Protein AF-A0A7V9D800-F1 (afdb_monomer_lite)

Secondary structure (DSSP, 8-state):
-EEEEETTEEEE--------TT--EEEEEEEES-HHHHHHHHHHHHHTT--EEEEEE----TT-SS-S-SEEEEEEEEESSHHHHHHHHHHHHHTT-TT-EEEEGGGS--TT------------------

Foldseek 3Di:
DWDAPDVVDIDDDDDDFDDDPPKFKWKWLDWAADPVVLVVVQVVCVVVVWAKDKDFQFDDPPPPPDPGTPTIIIITDTHHDQVVRQVVQVVVVVVPSVRIDMDMCLCSPPPRRDDDDDDDDDDDDDDDDD

pLDDT: mean 82.22, std 19.89, range [28.88, 98.62]

Radius of gyration: 21.13 Å; chains: 1; bounding box: 70×34×45 Å

Sequence (130 aa):
MTNRLAPGVKHTMIERGHRSPNDFFTVDVVLVQARNRAEAVARRLRRLGHDARVEVIGKAAPDDPRRGPIGYLVRVGRFPTEEPAERAAEVLLAEGFEEAAPTYTGFDGGPNDWALGCERARHRTPSLHR

Structure (mmCIF, N/CA/C/O backbone):
data_AF-A0A7V9D800-F1
#
_entry.id   AF-A0A7V9D800-F1
#
loop_
_atom_site.group_PDB
_atom_site.id
_atom_site.type_symbol
_atom_site.label_atom_id
_atom_site.label_alt_id
_atom_site.label_comp_id
_atom_site.label_asym_id
_atom_site.label_entity_id
_atom_site.label_seq_id
_atom_site.pdbx_PDB_ins_code
_atom_site.Cartn_x
_atom_site.Cartn_y
_atom_site.Cartn_z
_atom_site.occupancy
_atom_site.B_iso_or_equiv
_atom_site.auth_seq_id
_atom_site.auth_comp_id
_atom_site.auth_asym_id
_atom_site.auth_atom_id
_atom_site.pdbx_PDB_model_num
ATOM 1 N N . MET A 1 1 ? 23.587 1.927 -22.461 1.00 65.62 1 MET A N 1
ATOM 2 C CA . MET A 1 1 ? 25.038 2.042 -22.749 1.00 65.62 1 MET A CA 1
ATOM 3 C C . MET A 1 1 ? 25.648 0.653 -22.908 1.00 65.62 1 MET A C 1
ATOM 5 O O . MET A 1 1 ? 25.282 -0.232 -22.148 1.00 65.62 1 MET A O 1
ATOM 9 N N . THR A 1 2 ? 26.567 0.439 -23.856 1.00 70.62 2 THR A N 1
ATOM 10 C CA . THR A 1 2 ? 27.241 -0.861 -24.050 1.00 70.62 2 THR A CA 1
ATOM 11 C C . THR A 1 2 ? 28.746 -0.714 -23.853 1.00 70.62 2 THR A C 1
ATOM 13 O O . THR A 1 2 ? 29.362 0.132 -24.492 1.00 70.62 2 THR A O 1
ATOM 16 N N . ASN A 1 3 ? 29.339 -1.543 -22.993 1.00 83.12 3 ASN A N 1
ATOM 17 C CA . ASN A 1 3 ? 30.769 -1.571 -22.698 1.00 83.12 3 ASN A CA 1
ATOM 18 C C . ASN A 1 3 ? 31.368 -2.950 -23.021 1.00 83.12 3 ASN A C 1
ATOM 20 O O . ASN A 1 3 ? 30.766 -3.982 -22.725 1.00 83.12 3 ASN A O 1
ATOM 24 N N . ARG A 1 4 ? 32.553 -2.999 -23.632 1.00 78.94 4 ARG A N 1
ATOM 25 C CA . ARG A 1 4 ? 33.253 -4.259 -23.923 1.00 78.94 4 ARG A CA 1
ATOM 26 C C . ARG A 1 4 ? 34.139 -4.617 -22.732 1.00 78.94 4 ARG A C 1
ATOM 28 O O . ARG A 1 4 ? 35.007 -3.835 -22.374 1.00 78.94 4 ARG A O 1
ATOM 35 N N . LEU A 1 5 ? 33.932 -5.792 -22.137 1.00 86.69 5 LEU A N 1
ATOM 36 C CA . LEU A 1 5 ? 34.662 -6.214 -20.930 1.00 86.69 5 LEU A CA 1
ATOM 37 C C . LEU A 1 5 ? 35.897 -7.074 -21.249 1.00 86.69 5 LEU A C 1
ATOM 39 O O . LEU A 1 5 ? 36.866 -7.062 -20.501 1.00 86.69 5 LEU A O 1
ATOM 43 N N . ALA A 1 6 ? 35.859 -7.817 -22.358 1.00 86.12 6 ALA A N 1
ATOM 44 C CA . ALA A 1 6 ? 36.944 -8.663 -22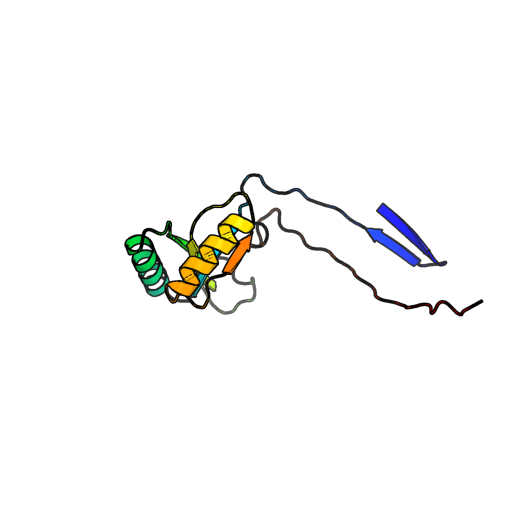.862 1.00 86.12 6 ALA A CA 1
ATOM 45 C C . ALA A 1 6 ? 36.707 -8.979 -24.358 1.00 86.12 6 ALA A C 1
ATOM 47 O O . ALA A 1 6 ? 35.608 -8.716 -24.873 1.00 86.12 6 ALA A O 1
ATOM 48 N N . PRO A 1 7 ? 37.677 -9.561 -25.095 1.00 87.12 7 PRO A N 1
ATOM 49 C CA . PRO A 1 7 ? 37.413 -10.121 -26.419 1.00 87.12 7 PRO A CA 1
ATOM 50 C C . PRO A 1 7 ? 36.215 -11.084 -26.368 1.00 87.12 7 PRO A C 1
ATOM 52 O O . PRO A 1 7 ? 36.158 -11.981 -25.536 1.00 87.12 7 PRO A O 1
ATOM 55 N N . GLY A 1 8 ? 35.211 -10.848 -27.213 1.00 89.88 8 GLY A N 1
ATOM 56 C CA . GLY A 1 8 ? 33.967 -11.633 -27.240 1.00 89.88 8 GLY A CA 1
ATOM 57 C C . GLY A 1 8 ? 32.909 -11.294 -26.175 1.00 89.88 8 GLY A C 1
ATOM 58 O O . GLY A 1 8 ? 31.792 -11.785 -26.291 1.00 89.88 8 GLY A O 1
ATOM 59 N N . VAL A 1 9 ? 33.185 -10.426 -25.192 1.00 82.94 9 VAL A N 1
ATOM 60 C CA . VAL A 1 9 ? 32.237 -10.102 -24.104 1.00 82.94 9 VAL A CA 1
ATOM 61 C C . VAL A 1 9 ? 31.821 -8.631 -24.140 1.00 82.94 9 VAL A C 1
ATOM 63 O O . VAL A 1 9 ? 32.660 -7.730 -24.060 1.00 82.94 9 VAL A O 1
ATOM 66 N N . LYS A 1 10 ? 30.509 -8.379 -24.210 1.00 88.81 10 LYS A N 1
ATOM 67 C CA . LYS A 1 10 ? 29.903 -7.044 -24.103 1.00 88.81 10 LYS A CA 1
ATOM 68 C C . LYS A 1 10 ? 28.888 -7.016 -22.960 1.00 88.81 10 LYS A C 1
ATOM 70 O O . LYS A 1 10 ? 28.050 -7.902 -22.857 1.00 88.81 10 LYS A O 1
ATOM 75 N N . HIS A 1 11 ? 28.956 -5.978 -22.141 1.00 85.25 11 HIS A N 1
ATOM 76 C CA . HIS A 1 11 ? 27.946 -5.597 -21.166 1.00 85.25 11 HIS A CA 1
ATOM 77 C C . HIS A 1 11 ? 27.050 -4.526 -21.785 1.00 85.25 11 HIS A C 1
ATOM 79 O O . HIS A 1 11 ? 27.563 -3.538 -22.300 1.00 85.25 11 HIS A O 1
ATOM 85 N N . THR A 1 12 ? 25.733 -4.701 -21.743 1.00 85.88 12 THR A N 1
ATOM 86 C CA . THR A 1 12 ? 24.778 -3.674 -22.175 1.00 85.88 12 THR A CA 1
ATOM 87 C C . THR A 1 12 ? 23.863 -3.345 -21.013 1.00 85.88 12 THR A C 1
ATOM 89 O O . THR A 1 12 ? 23.128 -4.207 -20.549 1.00 85.88 12 THR A O 1
ATOM 92 N N . MET A 1 13 ? 23.908 -2.091 -20.582 1.00 80.62 13 MET A N 1
ATOM 93 C CA . MET A 1 13 ? 22.990 -1.522 -19.609 1.00 80.62 13 MET A CA 1
ATOM 94 C C . MET A 1 13 ? 21.847 -0.836 -20.352 1.00 80.62 13 MET A C 1
ATOM 96 O O . MET A 1 13 ? 22.085 0.009 -21.225 1.00 80.62 13 MET A O 1
ATOM 100 N N . ILE A 1 14 ? 20.618 -1.214 -20.019 1.00 77.81 14 ILE A N 1
ATOM 101 C CA . ILE A 1 14 ? 19.396 -0.621 -20.554 1.00 77.81 14 ILE A CA 1
ATOM 102 C C . ILE A 1 14 ? 18.706 0.089 -19.396 1.00 77.81 14 ILE A C 1
ATOM 104 O O . ILE A 1 14 ? 18.228 -0.560 -18.474 1.00 77.81 14 ILE A O 1
ATOM 108 N N . GLU A 1 15 ? 18.647 1.412 -19.469 1.00 74.38 15 GLU A N 1
ATOM 109 C CA . GLU A 1 15 ? 17.786 2.229 -18.617 1.00 74.38 15 GLU A CA 1
ATOM 110 C C . GLU A 1 15 ? 16.526 2.535 -19.424 1.00 74.38 15 GLU A C 1
ATOM 112 O O . GLU A 1 15 ? 16.617 3.052 -20.541 1.00 74.38 15 GLU A O 1
ATOM 117 N N . ARG A 1 16 ? 15.350 2.142 -18.929 1.00 71.12 16 ARG A N 1
ATOM 118 C CA . ARG A 1 16 ? 14.107 2.276 -19.694 1.00 71.12 16 ARG A CA 1
ATOM 119 C C . ARG A 1 16 ? 12.910 2.502 -18.797 1.00 71.12 16 ARG A C 1
ATOM 121 O O . ARG A 1 16 ? 12.232 1.555 -18.471 1.00 71.12 16 ARG A O 1
ATOM 128 N N . GLY A 1 17 ? 12.539 3.743 -18.556 1.00 68.44 17 GLY A N 1
ATOM 129 C CA . GLY A 1 17 ? 11.290 4.087 -17.885 1.00 68.44 17 GLY A CA 1
ATOM 130 C C . GLY A 1 17 ? 11.485 5.339 -17.055 1.00 68.44 17 GLY A C 1
ATOM 131 O O . GLY A 1 17 ? 12.558 5.937 -17.074 1.00 68.44 17 GLY A O 1
ATOM 132 N N . HIS A 1 18 ? 10.438 5.765 -16.367 1.00 68.19 18 HIS A N 1
ATOM 133 C CA . HIS A 1 18 ? 10.475 6.937 -15.503 1.00 68.19 18 HIS A CA 1
ATOM 134 C C . HIS A 1 18 ? 9.506 6.732 -14.344 1.00 68.19 18 HIS A C 1
ATOM 136 O O . HIS A 1 18 ? 8.524 6.004 -14.478 1.00 68.19 18 HIS A O 1
ATOM 142 N N . ARG A 1 19 ? 9.784 7.389 -13.215 1.00 70.12 19 ARG A N 1
ATOM 143 C CA . ARG A 1 19 ? 8.873 7.410 -12.071 1.00 70.12 19 ARG A CA 1
ATOM 144 C C . ARG A 1 19 ? 7.551 8.040 -12.505 1.00 70.12 19 ARG A C 1
ATOM 146 O O . ARG A 1 19 ? 7.569 9.154 -13.035 1.00 70.12 19 ARG A O 1
ATOM 153 N N . SER A 1 20 ? 6.422 7.366 -12.293 1.00 78.75 20 SER A N 1
ATOM 154 C CA . SER A 1 20 ? 5.135 7.993 -12.576 1.00 78.75 20 SER A CA 1
ATOM 155 C C . SER A 1 20 ? 4.839 9.042 -11.501 1.00 78.75 20 SER A C 1
ATOM 157 O O . SER A 1 20 ? 5.036 8.760 -10.319 1.00 78.75 20 SER A O 1
ATOM 159 N N . PRO A 1 21 ? 4.299 10.228 -11.844 1.00 79.62 21 PRO A N 1
ATOM 160 C CA . PRO A 1 21 ? 3.778 11.155 -10.833 1.00 79.62 21 PRO A CA 1
ATOM 161 C C . PRO A 1 21 ? 2.580 10.566 -10.069 1.00 79.62 21 PRO A C 1
ATOM 163 O O . PRO A 1 21 ? 2.185 11.083 -9.024 1.00 79.62 21 PRO A O 1
ATOM 166 N N . ASN A 1 22 ? 1.994 9.486 -10.593 1.00 84.75 22 ASN A N 1
ATOM 167 C CA . ASN A 1 22 ? 0.893 8.784 -9.960 1.00 84.75 22 ASN A CA 1
ATOM 168 C C . ASN A 1 22 ? 1.346 7.797 -8.887 1.00 84.75 22 ASN A C 1
ATOM 170 O O . ASN A 1 22 ? 0.485 7.411 -8.098 1.00 84.75 22 ASN A O 1
ATOM 174 N N . ASP A 1 23 ? 2.635 7.444 -8.834 1.00 89.62 23 ASP A N 1
ATOM 175 C CA . ASP A 1 23 ? 3.195 6.515 -7.858 1.00 89.62 23 ASP A CA 1
ATOM 176 C C . ASP A 1 23 ? 3.525 7.226 -6.541 1.00 89.62 23 ASP A C 1
ATOM 178 O O . ASP A 1 23 ? 3.934 8.389 -6.513 1.00 89.62 23 ASP A O 1
ATOM 182 N N . PHE A 1 24 ? 3.365 6.523 -5.427 1.00 93.50 24 PHE A N 1
ATOM 183 C CA . PHE A 1 24 ? 3.517 7.086 -4.090 1.00 93.50 24 PHE A CA 1
ATOM 184 C C . PHE A 1 24 ? 3.906 6.001 -3.089 1.00 93.50 24 PHE A C 1
ATOM 186 O O . PHE A 1 24 ? 3.816 4.809 -3.372 1.00 93.50 24 PHE A O 1
ATOM 193 N N . PHE A 1 25 ? 4.347 6.423 -1.909 1.00 96.88 25 PHE A N 1
ATOM 194 C CA . PHE A 1 25 ? 4.534 5.526 -0.779 1.00 96.88 25 PHE A CA 1
ATOM 195 C C . PHE A 1 25 ? 3.221 5.346 -0.015 1.00 96.88 25 PHE A C 1
ATOM 197 O O . PHE A 1 25 ? 2.421 6.272 0.118 1.00 96.88 25 PHE A O 1
ATOM 204 N N . THR A 1 26 ? 2.978 4.151 0.497 1.00 98.31 26 THR A N 1
ATOM 205 C CA . THR A 1 26 ? 1.795 3.781 1.285 1.00 98.31 26 THR A CA 1
ATOM 206 C C . THR A 1 26 ? 2.200 2.706 2.293 1.00 98.31 26 THR A C 1
ATOM 208 O O . THR A 1 26 ? 3.352 2.281 2.289 1.00 98.31 26 THR A O 1
ATOM 211 N N . VAL A 1 27 ? 1.296 2.286 3.175 1.00 98.56 27 VAL A N 1
ATOM 212 C CA . VAL A 1 27 ? 1.552 1.163 4.086 1.00 98.56 27 VAL A CA 1
ATOM 213 C C . VAL A 1 27 ? 0.647 0.003 3.708 1.00 98.56 27 VAL A C 1
ATOM 215 O O . VAL A 1 27 ? -0.575 0.148 3.769 1.00 98.56 27 VAL A O 1
ATOM 218 N N . ASP A 1 28 ? 1.236 -1.126 3.328 1.00 98.25 28 ASP A N 1
ATOM 219 C CA . ASP A 1 28 ? 0.527 -2.397 3.193 1.00 98.25 28 ASP A CA 1
ATOM 220 C C . ASP A 1 28 ? 0.251 -2.938 4.591 1.00 98.25 28 ASP A C 1
ATOM 222 O O . ASP A 1 28 ? 1.164 -3.028 5.400 1.00 98.25 28 ASP A O 1
ATOM 226 N N . VAL A 1 29 ? -1.009 -3.256 4.894 1.00 98.25 29 VAL A N 1
ATOM 227 C CA . VAL A 1 29 ? -1.415 -3.714 6.233 1.00 98.25 29 VAL A CA 1
ATOM 228 C C . VAL A 1 29 ? -1.692 -5.207 6.272 1.00 98.25 29 VAL A C 1
ATOM 230 O O . VAL A 1 29 ? -1.340 -5.861 7.243 1.00 98.25 29 VAL A O 1
ATOM 233 N N . VAL A 1 30 ? -2.399 -5.735 5.269 1.00 97.12 30 VAL A N 1
ATOM 234 C CA . VAL A 1 30 ? -2.684 -7.173 5.151 1.00 97.12 30 VAL A CA 1
ATOM 235 C C . VAL A 1 30 ? -3.197 -7.502 3.749 1.00 97.12 30 VAL A C 1
ATOM 237 O O . VAL A 1 30 ? -4.000 -6.749 3.184 1.00 97.12 30 VAL A O 1
ATOM 240 N N . LEU A 1 31 ? -2.805 -8.659 3.214 1.00 94.81 31 LEU A N 1
ATOM 241 C CA . LEU A 1 31 ? -3.383 -9.257 2.009 1.00 94.81 31 LEU A CA 1
ATOM 242 C C . LEU A 1 31 ? -4.240 -10.471 2.389 1.00 94.81 31 LEU A C 1
ATOM 244 O O . LEU A 1 31 ? -3.739 -11.460 2.917 1.00 94.81 31 LEU A O 1
ATOM 248 N N . VAL A 1 32 ? -5.538 -10.439 2.081 1.00 94.88 32 VAL A N 1
ATOM 249 C CA . VAL A 1 32 ? -6.455 -11.551 2.390 1.00 94.88 32 VAL A CA 1
ATOM 250 C C . VAL A 1 32 ? -7.266 -11.994 1.179 1.00 94.88 32 VAL A C 1
ATOM 252 O O . VAL A 1 32 ? -7.620 -11.202 0.314 1.00 94.88 32 VAL A O 1
ATOM 255 N N . GLN A 1 33 ? -7.637 -13.274 1.144 1.00 91.62 33 GLN A N 1
ATOM 256 C CA . GLN A 1 33 ? -8.444 -13.850 0.058 1.00 91.62 33 GLN A CA 1
ATOM 257 C C . GLN A 1 33 ? -9.901 -13.359 0.057 1.00 91.62 33 GLN A C 1
ATOM 259 O O . GLN A 1 33 ? -10.550 -13.303 -0.983 1.00 91.62 33 GLN A O 1
ATOM 264 N N . ALA A 1 34 ? -10.443 -13.011 1.227 1.00 93.31 34 ALA A N 1
ATOM 265 C CA . ALA A 1 34 ? -11.860 -12.705 1.387 1.00 93.31 34 ALA A CA 1
ATOM 266 C C . ALA A 1 34 ? -12.106 -11.196 1.531 1.00 93.31 34 ALA A C 1
ATOM 268 O O . ALA A 1 34 ? -11.626 -10.566 2.476 1.00 93.31 34 ALA A O 1
ATOM 269 N N . ARG A 1 35 ? -12.926 -10.631 0.635 1.00 94.88 35 ARG A N 1
ATOM 270 C CA . ARG A 1 35 ? -13.259 -9.195 0.611 1.00 94.88 35 ARG A CA 1
ATOM 271 C C . ARG A 1 35 ? -13.811 -8.689 1.942 1.00 94.88 35 ARG A C 1
ATOM 273 O O . ARG A 1 35 ? -13.397 -7.646 2.431 1.00 94.88 35 ARG A O 1
ATOM 280 N N . ASN A 1 36 ? -14.715 -9.448 2.557 1.00 97.12 36 ASN A N 1
ATOM 281 C CA . ASN A 1 36 ? -15.334 -9.088 3.834 1.00 97.12 36 ASN A CA 1
ATOM 282 C C . ASN A 1 36 ? -14.313 -8.974 4.982 1.00 97.12 36 ASN A C 1
ATOM 284 O O . ASN A 1 36 ? -14.482 -8.118 5.852 1.00 97.12 36 ASN A O 1
ATOM 288 N N . ARG A 1 37 ? -13.248 -9.792 4.976 1.00 97.12 37 ARG A N 1
ATOM 289 C CA . ARG A 1 37 ? -12.140 -9.691 5.938 1.00 97.12 37 ARG A CA 1
ATOM 290 C C . ARG A 1 37 ? -11.325 -8.423 5.700 1.00 97.12 37 ARG A C 1
ATOM 292 O O . ARG A 1 37 ? -11.117 -7.673 6.650 1.00 97.12 37 ARG A O 1
ATOM 299 N N . ALA A 1 38 ? -10.951 -8.135 4.451 1.00 97.69 38 ALA A N 1
ATOM 300 C CA . ALA A 1 38 ? -10.230 -6.906 4.104 1.00 97.69 38 ALA A CA 1
ATOM 301 C C . ALA A 1 38 ? -11.027 -5.657 4.507 1.00 97.69 38 ALA A C 1
ATOM 303 O O . ALA A 1 38 ? -10.509 -4.742 5.143 1.00 97.69 38 ALA A O 1
ATOM 304 N N . GLU A 1 39 ? -12.329 -5.643 4.220 1.00 98.38 39 GLU A N 1
ATOM 305 C CA . GLU A 1 39 ? -13.210 -4.550 4.620 1.00 98.38 39 GLU A CA 1
ATOM 306 C C . GLU A 1 39 ? -13.352 -4.420 6.141 1.00 98.38 39 GLU A C 1
ATOM 308 O O . GLU A 1 39 ? -13.473 -3.305 6.648 1.00 98.38 39 GLU A O 1
ATOM 313 N N . ALA A 1 40 ? -13.349 -5.528 6.889 1.00 98.31 40 ALA A N 1
ATOM 314 C CA . ALA A 1 40 ? -13.392 -5.485 8.349 1.00 98.31 40 ALA A CA 1
ATOM 315 C C . ALA A 1 40 ? -12.133 -4.828 8.931 1.00 98.31 40 ALA A C 1
ATOM 317 O O . ALA A 1 40 ? -12.255 -3.969 9.809 1.00 98.31 40 ALA A O 1
ATOM 318 N N . VAL A 1 41 ? -10.957 -5.168 8.396 1.00 98.31 41 VAL A N 1
ATOM 319 C CA . VAL A 1 41 ? -9.677 -4.545 8.763 1.00 98.31 41 VAL A CA 1
ATOM 320 C C . VAL A 1 41 ? -9.674 -3.062 8.391 1.00 98.31 41 VAL A C 1
ATOM 322 O O . VAL A 1 41 ? -9.433 -2.222 9.255 1.00 98.31 41 VAL A O 1
ATOM 325 N N . ALA A 1 42 ? -10.061 -2.710 7.162 1.00 98.50 42 ALA A N 1
ATOM 326 C CA . ALA A 1 42 ? -10.147 -1.315 6.727 1.00 98.50 42 ALA A CA 1
ATOM 327 C C . ALA A 1 42 ? -11.122 -0.489 7.587 1.00 98.50 42 ALA A C 1
ATOM 329 O O . ALA A 1 42 ? -10.833 0.652 7.938 1.00 98.50 42 ALA A O 1
ATOM 330 N N . ARG A 1 43 ? -12.268 -1.058 7.990 1.00 98.62 43 ARG A N 1
ATOM 331 C CA . ARG A 1 43 ? -13.188 -0.401 8.934 1.00 98.62 43 ARG A CA 1
ATOM 332 C C . ARG A 1 43 ? -12.568 -0.222 10.320 1.00 98.62 43 ARG A C 1
ATOM 334 O O . ARG A 1 43 ? -12.831 0.800 10.946 1.00 98.62 43 ARG A O 1
ATOM 341 N N . ARG A 1 44 ? -11.789 -1.193 10.818 1.00 98.38 44 ARG A N 1
ATOM 342 C CA . ARG A 1 44 ? -11.067 -1.063 12.098 1.00 98.38 44 ARG A CA 1
ATOM 343 C C . ARG A 1 44 ? -10.067 0.091 12.031 1.00 98.38 44 ARG A C 1
ATOM 345 O O . ARG A 1 44 ? -10.129 0.956 12.891 1.00 98.38 44 ARG A O 1
ATOM 352 N N . LEU A 1 45 ? -9.248 0.143 10.984 1.00 98.56 45 LEU A N 1
ATOM 353 C CA . LEU A 1 45 ? -8.274 1.215 10.755 1.00 98.56 45 LEU A CA 1
ATOM 354 C C . LEU A 1 45 ? -8.932 2.599 10.675 1.00 98.56 45 LEU A C 1
ATOM 356 O O . LEU A 1 45 ? -8.514 3.516 11.370 1.00 98.56 45 LEU A O 1
ATOM 360 N N . ARG A 1 46 ? -10.026 2.741 9.915 1.00 98.50 46 ARG A N 1
ATOM 361 C CA . ARG A 1 46 ? -10.759 4.018 9.822 1.00 98.50 46 ARG A CA 1
ATOM 362 C C . ARG A 1 46 ? -11.341 4.474 11.158 1.00 98.50 46 ARG A C 1
ATOM 364 O O . ARG A 1 46 ? -11.359 5.666 11.432 1.00 98.50 46 ARG A O 1
ATOM 371 N N . ARG A 1 47 ? -11.799 3.546 12.009 1.00 98.31 47 ARG A N 1
ATOM 372 C CA . ARG A 1 47 ? -12.252 3.881 13.374 1.00 98.31 47 ARG A CA 1
ATOM 373 C C . ARG A 1 47 ? -11.114 4.347 14.282 1.00 98.31 47 ARG A C 1
ATOM 375 O O . ARG A 1 47 ? -11.384 5.083 15.220 1.00 98.31 47 ARG A O 1
ATOM 382 N N . LEU A 1 48 ? -9.884 3.919 14.005 1.00 97.31 48 LEU A N 1
ATOM 383 C CA . LEU A 1 48 ? -8.671 4.379 14.685 1.00 97.31 48 LEU A CA 1
ATOM 384 C C . LEU A 1 48 ? -8.128 5.694 14.091 1.00 97.31 48 LEU A C 1
ATOM 386 O O . LEU A 1 48 ? -7.165 6.239 14.609 1.00 97.31 48 LEU A O 1
ATOM 390 N N . GLY A 1 49 ? -8.766 6.235 13.044 1.00 98.12 49 GLY A N 1
ATOM 391 C CA . GLY A 1 49 ? -8.396 7.512 12.425 1.00 98.12 49 GLY A CA 1
ATOM 392 C C . GLY A 1 49 ? -7.486 7.393 11.202 1.00 98.12 49 GLY A C 1
ATOM 393 O O . GLY A 1 49 ? -7.101 8.412 10.636 1.00 98.12 49 GLY A O 1
ATOM 394 N N . HIS A 1 50 ? -7.174 6.176 10.754 1.00 98.06 50 HIS A N 1
ATOM 395 C CA . HIS A 1 50 ? -6.306 5.954 9.598 1.00 98.06 50 HIS A CA 1
ATOM 396 C C . HIS A 1 50 ? -7.070 6.028 8.273 1.00 98.06 50 HIS A C 1
ATOM 398 O O . HIS A 1 50 ? -8.165 5.471 8.133 1.00 98.06 50 HIS A O 1
ATOM 404 N N . ASP A 1 51 ? -6.454 6.638 7.260 1.00 97.75 51 ASP A N 1
ATOM 405 C CA . ASP A 1 51 ? -6.966 6.650 5.885 1.00 97.75 51 ASP A CA 1
ATOM 406 C C . ASP A 1 51 ? -6.724 5.297 5.197 1.00 97.75 51 ASP A C 1
ATOM 408 O O . ASP A 1 51 ? -5.764 5.111 4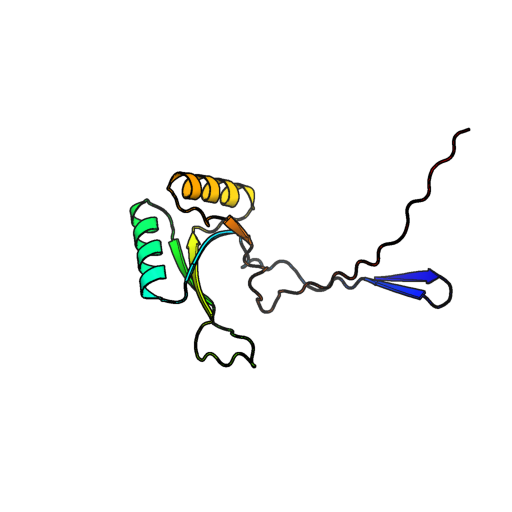.446 1.00 97.75 51 ASP A O 1
ATOM 412 N N . ALA A 1 52 ? -7.567 4.313 5.518 1.00 98.19 52 ALA A N 1
ATOM 413 C CA . ALA A 1 52 ? -7.465 2.965 4.972 1.00 98.19 52 ALA A CA 1
ATOM 414 C C . ALA A 1 52 ? -8.308 2.772 3.705 1.00 98.19 52 ALA A C 1
ATOM 416 O O . ALA A 1 52 ? -9.476 3.176 3.641 1.00 98.19 52 ALA A O 1
ATOM 417 N N . ARG A 1 53 ? -7.778 2.024 2.736 1.00 98.06 53 ARG A N 1
ATOM 418 C CA . ARG A 1 53 ? -8.461 1.597 1.505 1.00 98.06 53 ARG A CA 1
ATOM 419 C C . ARG A 1 53 ? -8.237 0.112 1.235 1.00 98.06 53 ARG A C 1
ATOM 421 O O . ARG A 1 53 ? -7.259 -0.467 1.690 1.00 98.06 53 ARG A O 1
ATOM 428 N N . VAL A 1 54 ? -9.183 -0.502 0.525 1.00 97.75 54 VAL A N 1
ATOM 429 C CA . VAL A 1 54 ? -9.080 -1.893 0.065 1.00 97.75 54 VAL A CA 1
ATOM 430 C C . VAL A 1 54 ? -8.846 -1.867 -1.436 1.00 97.75 54 VAL A C 1
ATOM 432 O O . VAL A 1 54 ? -9.657 -1.304 -2.170 1.00 97.75 54 VAL A O 1
ATOM 435 N N . GLU A 1 55 ? -7.769 -2.496 -1.877 1.00 94.25 55 GLU A N 1
ATOM 436 C CA . GLU A 1 55 ? -7.407 -2.653 -3.280 1.00 94.25 55 GLU A CA 1
ATOM 437 C C . GLU A 1 55 ? -7.590 -4.114 -3.701 1.00 94.25 55 GLU A C 1
ATOM 439 O O . GLU A 1 55 ? -7.296 -5.045 -2.949 1.00 94.25 55 GLU A O 1
ATOM 444 N N . VAL A 1 56 ? -8.134 -4.327 -4.899 1.00 92.06 56 VAL A N 1
ATOM 445 C CA . VAL A 1 56 ? -8.322 -5.669 -5.461 1.00 92.06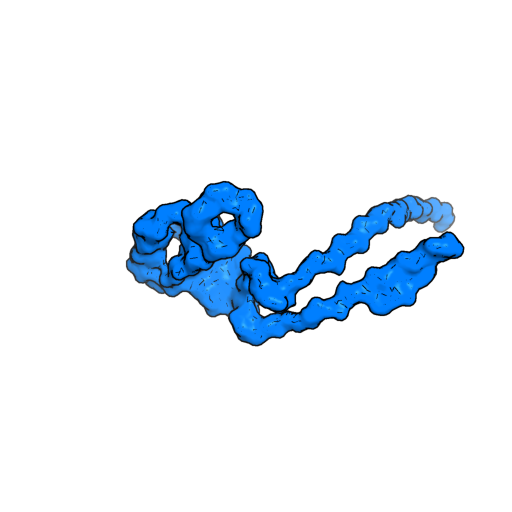 56 VAL A CA 1
ATOM 446 C C . VAL A 1 56 ? -7.074 -6.038 -6.249 1.00 92.06 56 VAL A C 1
ATOM 448 O O . VAL A 1 56 ? -6.754 -5.381 -7.237 1.00 92.06 56 VAL A O 1
ATOM 451 N N . ILE A 1 57 ? -6.409 -7.123 -5.864 1.00 87.69 57 ILE A N 1
ATOM 452 C CA . ILE A 1 57 ? -5.259 -7.651 -6.598 1.00 87.69 57 ILE A CA 1
ATOM 453 C C . ILE A 1 57 ? -5.794 -8.586 -7.683 1.00 87.69 57 ILE A C 1
ATOM 455 O O . ILE A 1 57 ? -6.077 -9.760 -7.450 1.00 87.69 57 ILE A O 1
ATOM 459 N N . GLY A 1 58 ? -6.060 -8.004 -8.854 1.00 72.81 58 GLY A N 1
ATOM 460 C CA . GLY A 1 58 ? -6.923 -8.606 -9.874 1.00 72.81 58 GLY A CA 1
ATOM 461 C C . GLY A 1 58 ? -6.246 -9.526 -10.892 1.00 72.81 58 GLY A C 1
ATOM 462 O O . GLY A 1 58 ? -6.933 -10.364 -11.470 1.00 72.81 58 GLY A O 1
ATOM 463 N N . LYS A 1 59 ? -4.938 -9.395 -11.145 1.00 65.94 59 LYS A N 1
ATOM 464 C CA . LYS A 1 59 ? -4.260 -10.183 -12.189 1.00 65.94 59 LYS A CA 1
ATOM 465 C C . LYS A 1 59 ? -3.527 -11.380 -11.608 1.00 65.94 59 LYS A C 1
ATOM 467 O O . LYS A 1 59 ? -2.333 -11.305 -11.340 1.00 65.94 59 LYS A O 1
ATOM 472 N N . ALA A 1 60 ? -4.253 -12.485 -11.471 1.00 64.19 60 ALA A N 1
ATOM 473 C CA . ALA A 1 60 ? -3.633 -13.802 -11.433 1.00 64.19 60 ALA A CA 1
ATOM 474 C C . ALA A 1 60 ? -2.824 -14.037 -12.721 1.00 64.19 60 ALA A C 1
ATOM 476 O O . ALA A 1 60 ? -3.130 -13.450 -13.768 1.00 64.19 60 ALA A O 1
ATOM 477 N N . ALA A 1 61 ? -1.779 -14.862 -12.643 1.00 68.62 61 ALA A N 1
ATOM 478 C CA . ALA A 1 61 ? -1.047 -15.271 -13.836 1.00 68.62 61 ALA A CA 1
ATOM 479 C C . ALA A 1 61 ? -2.025 -15.935 -14.833 1.00 68.62 61 ALA A C 1
ATOM 481 O O . ALA A 1 61 ? -2.987 -16.568 -14.393 1.00 68.62 61 ALA A O 1
ATOM 482 N N . PRO A 1 62 ? -1.844 -15.788 -16.162 1.00 69.12 62 PRO A N 1
ATOM 483 C CA . PRO A 1 62 ? -2.773 -16.353 -17.149 1.00 69.12 62 PRO A CA 1
ATOM 484 C C . PRO A 1 62 ? -3.001 -17.869 -17.025 1.00 69.12 62 PRO A C 1
ATOM 486 O O . PRO A 1 62 ? -4.012 -18.376 -17.505 1.00 69.12 62 PRO A O 1
ATOM 489 N N . ASP A 1 63 ? -2.060 -18.577 -16.407 1.00 75.62 63 ASP A N 1
ATOM 490 C CA . ASP A 1 63 ? -2.062 -20.010 -16.126 1.00 75.62 63 ASP A CA 1
ATOM 491 C C . ASP A 1 63 ? -2.490 -20.365 -14.690 1.00 75.62 63 ASP A C 1
ATOM 493 O O . ASP A 1 63 ? -2.481 -21.543 -14.329 1.00 75.62 63 ASP A O 1
ATOM 497 N N . ASP A 1 64 ? -2.902 -19.392 -13.869 1.00 72.56 64 ASP A N 1
ATOM 498 C CA . ASP A 1 64 ? -3.439 -19.668 -12.537 1.00 72.56 64 ASP A CA 1
ATOM 499 C C . ASP A 1 64 ? -4.782 -20.417 -12.669 1.00 72.56 64 ASP A C 1
ATOM 501 O O . ASP A 1 64 ? -5.742 -19.892 -13.246 1.00 72.56 64 ASP A O 1
ATOM 505 N N . PRO A 1 65 ? -4.898 -21.651 -12.140 1.00 74.25 65 PRO A N 1
ATOM 506 C CA . PRO A 1 65 ? -6.142 -22.412 -12.201 1.00 74.25 65 PRO A CA 1
ATOM 507 C C . PRO A 1 65 ? -7.273 -21.776 -11.376 1.00 74.25 65 PRO A C 1
ATOM 509 O O . PRO A 1 65 ? -8.441 -22.148 -11.539 1.00 74.25 65 PRO A O 1
ATOM 512 N N . ARG A 1 66 ? -6.961 -20.838 -10.470 1.00 74.75 66 ARG A N 1
ATOM 513 C CA . ARG A 1 66 ? -7.945 -20.120 -9.655 1.00 74.75 66 ARG A CA 1
ATOM 514 C C . ARG A 1 66 ? -8.624 -19.040 -10.493 1.00 74.75 66 ARG A C 1
ATOM 516 O O . ARG A 1 66 ? -7.986 -18.194 -11.108 1.00 74.75 66 ARG A O 1
ATOM 523 N N . ARG A 1 67 ? -9.958 -19.028 -10.468 1.00 69.50 67 ARG A N 1
ATOM 524 C CA . ARG A 1 67 ? -10.765 -17.970 -11.090 1.00 69.50 67 ARG A CA 1
ATOM 525 C C . ARG A 1 67 ? -11.055 -16.871 -10.069 1.00 69.50 67 ARG A C 1
ATOM 527 O O . ARG A 1 67 ? -11.612 -17.162 -9.015 1.00 69.50 67 ARG A O 1
ATOM 534 N N . GLY A 1 68 ? -10.749 -15.620 -10.411 1.00 71.62 68 GLY A N 1
ATOM 535 C CA . GLY A 1 68 ? -11.023 -14.445 -9.574 1.00 71.62 68 GLY A CA 1
ATOM 536 C C . GLY A 1 68 ? -9.757 -13.679 -9.169 1.00 71.62 68 GLY A C 1
ATOM 537 O O . GLY A 1 68 ? -8.671 -14.012 -9.636 1.00 71.62 68 GLY A O 1
ATOM 538 N N . PRO A 1 69 ? -9.886 -12.625 -8.344 1.00 81.12 69 PRO A N 1
ATOM 539 C CA . PRO A 1 69 ? -8.733 -11.875 -7.855 1.00 81.12 69 PRO A CA 1
ATOM 540 C C . PRO A 1 69 ? -7.829 -12.751 -6.978 1.00 81.12 69 PRO A C 1
ATOM 542 O O . PRO A 1 69 ? -8.321 -13.591 -6.225 1.00 81.12 69 PRO A O 1
ATOM 545 N N . ILE A 1 70 ? -6.516 -12.497 -7.025 1.00 85.62 70 ILE A N 1
ATOM 546 C CA . ILE A 1 70 ? -5.515 -13.139 -6.155 1.00 85.62 70 ILE A CA 1
ATOM 547 C C . ILE A 1 70 ? -5.790 -12.804 -4.685 1.00 85.62 70 ILE A C 1
ATOM 549 O O . ILE A 1 70 ? -5.461 -13.586 -3.799 1.00 85.62 70 ILE A O 1
ATOM 553 N N . GLY A 1 71 ? -6.382 -11.641 -4.409 1.00 91.62 71 GLY A N 1
ATOM 554 C CA . GLY A 1 71 ? -6.764 -11.238 -3.064 1.00 91.62 71 GLY A CA 1
ATOM 555 C C . GLY A 1 71 ? -7.167 -9.772 -2.973 1.00 91.62 71 GLY A C 1
ATOM 556 O O . GLY A 1 71 ? -7.338 -9.077 -3.976 1.00 91.62 71 GLY A O 1
ATOM 557 N N . TYR A 1 72 ? -7.320 -9.319 -1.736 1.00 94.94 72 TYR A N 1
ATOM 558 C CA . TYR A 1 72 ? -7.700 -7.966 -1.359 1.00 94.94 72 TYR A CA 1
ATOM 559 C C . TYR A 1 72 ? -6.648 -7.421 -0.394 1.00 94.94 72 TYR A C 1
ATOM 561 O O . TYR A 1 72 ? -6.479 -7.963 0.701 1.00 94.94 72 TYR A O 1
ATOM 569 N N . LEU A 1 73 ? -5.945 -6.373 -0.814 1.00 96.44 73 LEU A N 1
ATOM 570 C CA . LEU A 1 73 ? -4.883 -5.719 -0.058 1.00 96.44 73 LEU A CA 1
ATOM 571 C C . LEU A 1 73 ? -5.456 -4.510 0.682 1.00 96.44 73 LEU A C 1
ATOM 573 O O . LEU A 1 73 ? -6.148 -3.681 0.088 1.00 96.44 73 LEU A O 1
ATOM 577 N N . VAL A 1 74 ? -5.202 -4.410 1.982 1.00 98.31 74 VAL A N 1
ATOM 578 C CA . VAL A 1 74 ? -5.564 -3.232 2.776 1.00 98.31 74 VAL A CA 1
ATOM 579 C C . VAL A 1 74 ? -4.358 -2.313 2.858 1.00 98.31 74 VAL A C 1
ATOM 581 O O . VAL A 1 74 ? -3.301 -2.742 3.312 1.00 98.31 74 VAL A O 1
ATOM 584 N N . ARG A 1 75 ? -4.534 -1.054 2.452 1.00 98.44 75 ARG A N 1
ATOM 585 C CA . ARG A 1 75 ? -3.488 -0.027 2.453 1.00 98.44 75 ARG A CA 1
ATOM 586 C C . ARG A 1 75 ? -3.876 1.188 3.264 1.00 98.44 75 ARG A C 1
ATOM 588 O O . ARG A 1 75 ? -5.059 1.529 3.305 1.00 98.44 75 ARG A O 1
ATOM 595 N N . VAL A 1 76 ? -2.891 1.865 3.846 1.00 98.62 76 VAL A N 1
ATOM 596 C CA . VAL A 1 76 ? -3.080 3.108 4.602 1.00 98.62 76 VAL A CA 1
ATOM 597 C C . VAL A 1 76 ? -2.266 4.251 4.006 1.00 98.62 76 VAL A C 1
ATOM 599 O O . VAL A 1 76 ? -1.076 4.114 3.715 1.00 98.62 76 VAL A O 1
ATOM 602 N N . GLY A 1 77 ? -2.936 5.392 3.839 1.00 97.69 77 GLY A N 1
ATOM 603 C CA . GLY A 1 77 ? -2.329 6.677 3.510 1.00 97.69 77 GLY A CA 1
ATOM 604 C C . GLY A 1 77 ? -1.721 6.774 2.111 1.00 97.69 77 GLY A C 1
ATOM 605 O O . GL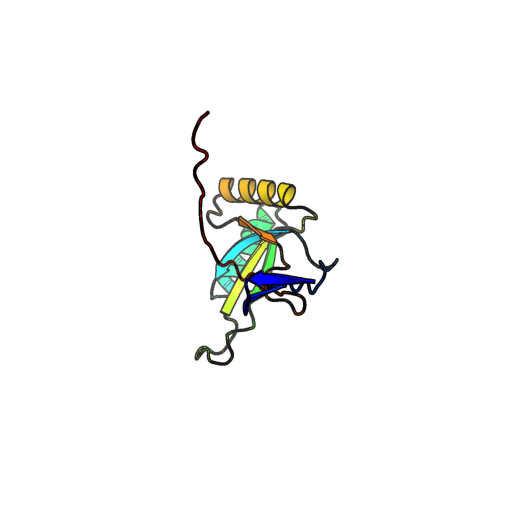Y A 1 77 ? -1.624 5.802 1.357 1.00 97.69 77 GLY A O 1
ATOM 606 N N . ARG A 1 78 ? -1.313 7.991 1.759 1.00 97.50 78 ARG A N 1
ATOM 607 C CA . ARG A 1 78 ? -0.589 8.318 0.530 1.00 97.50 78 ARG A CA 1
ATOM 608 C C . ARG A 1 78 ? 0.509 9.309 0.881 1.00 97.50 78 ARG A C 1
ATOM 610 O O . ARG A 1 78 ? 0.221 10.429 1.292 1.00 97.50 78 ARG A O 1
ATOM 617 N N . PHE A 1 79 ? 1.753 8.892 0.702 1.00 96.19 79 PHE A N 1
ATOM 618 C CA . PHE A 1 79 ? 2.934 9.617 1.143 1.00 96.19 79 PHE A CA 1
ATOM 619 C C . PHE A 1 79 ? 3.862 9.918 -0.043 1.00 96.19 79 PHE A C 1
ATOM 621 O O . PHE A 1 79 ? 4.034 9.078 -0.929 1.00 96.19 79 PHE A O 1
ATOM 628 N N . PRO A 1 80 ? 4.469 11.114 -0.097 1.00 92.19 80 PRO A N 1
ATOM 629 C CA . PRO A 1 80 ? 5.382 11.477 -1.182 1.00 92.19 80 PRO A CA 1
ATOM 630 C C . PRO A 1 80 ? 6.753 10.786 -1.068 1.00 92.19 80 PRO A C 1
ATOM 632 O O . PRO A 1 80 ? 7.433 10.582 -2.077 1.00 92.19 80 PRO A O 1
ATOM 635 N N . THR A 1 81 ? 7.157 10.424 0.150 1.00 93.38 81 THR A N 1
ATOM 636 C CA . THR A 1 81 ? 8.461 9.839 0.485 1.00 93.38 81 THR A CA 1
ATOM 637 C C . THR A 1 81 ? 8.297 8.634 1.411 1.00 93.38 81 THR A C 1
ATOM 639 O O . THR A 1 81 ? 7.220 8.416 1.968 1.00 93.38 81 THR A O 1
ATOM 642 N N . GLU A 1 82 ? 9.368 7.854 1.547 1.00 95.38 82 GLU A N 1
ATOM 643 C CA . GLU A 1 82 ? 9.415 6.635 2.361 1.00 95.38 82 GLU A CA 1
ATOM 644 C C . GLU A 1 82 ? 9.290 6.930 3.859 1.00 95.38 82 GLU A C 1
ATOM 646 O O . GLU A 1 82 ? 8.449 6.342 4.526 1.00 95.38 82 GLU A O 1
ATOM 651 N N . GLU A 1 83 ? 10.020 7.926 4.367 1.00 97.75 83 GLU A N 1
ATOM 652 C CA . GLU A 1 83 ? 10.077 8.251 5.803 1.00 97.75 83 GLU A CA 1
ATOM 653 C C . GLU A 1 83 ? 8.687 8.495 6.455 1.00 97.75 83 GLU A C 1
ATOM 655 O O . GLU A 1 83 ? 8.410 7.947 7.523 1.00 97.75 83 GLU A O 1
ATOM 660 N N . PRO A 1 84 ? 7.742 9.267 5.872 1.00 97.25 84 PRO A N 1
ATOM 661 C CA . PRO A 1 84 ? 6.378 9.345 6.398 1.00 97.25 84 PRO A CA 1
ATOM 662 C C . PRO A 1 84 ? 5.616 8.011 6.383 1.00 97.25 84 PRO A C 1
ATOM 664 O O . PRO A 1 84 ? 4.787 7.796 7.265 1.00 97.25 84 PRO A O 1
ATOM 667 N N . ALA A 1 85 ? 5.873 7.137 5.406 1.00 97.88 85 ALA A N 1
ATOM 668 C CA . ALA A 1 85 ? 5.251 5.817 5.337 1.00 97.88 85 ALA A CA 1
ATOM 669 C C . ALA A 1 85 ? 5.838 4.862 6.386 1.00 97.88 85 ALA A C 1
ATOM 671 O O . ALA A 1 85 ? 5.079 4.132 7.016 1.00 97.88 85 ALA A O 1
ATOM 672 N N . GLU A 1 86 ? 7.150 4.914 6.636 1.00 98.38 86 GLU A N 1
ATOM 673 C CA . GLU A 1 86 ? 7.814 4.178 7.721 1.00 98.38 86 GLU A CA 1
ATOM 674 C C . GLU A 1 86 ? 7.224 4.559 9.079 1.00 98.38 86 GLU A C 1
ATOM 676 O O . GLU A 1 86 ? 6.756 3.692 9.814 1.00 98.38 86 GLU A O 1
ATOM 681 N N . ARG A 1 87 ? 7.120 5.863 9.372 1.00 98.44 87 ARG A N 1
ATOM 682 C CA . ARG A 1 87 ? 6.480 6.340 10.610 1.00 98.44 87 ARG A CA 1
ATOM 683 C C . ARG A 1 87 ? 5.033 5.869 10.739 1.00 98.44 87 ARG A C 1
ATOM 685 O O . ARG A 1 87 ? 4.595 5.507 11.827 1.00 98.44 87 ARG A O 1
ATOM 692 N N . ALA A 1 88 ? 4.273 5.880 9.644 1.00 98.25 88 ALA A N 1
ATOM 693 C CA . ALA A 1 88 ? 2.905 5.371 9.655 1.00 98.25 88 ALA A CA 1
ATOM 694 C C . ALA A 1 88 ? 2.861 3.855 9.920 1.00 98.25 88 ALA A C 1
ATOM 696 O O . ALA A 1 88 ? 1.995 3.396 10.662 1.00 98.25 88 ALA A O 1
ATOM 697 N N . ALA A 1 89 ? 3.798 3.082 9.366 1.00 98.38 89 ALA A N 1
ATOM 698 C CA . ALA A 1 89 ? 3.909 1.650 9.625 1.00 98.38 89 ALA A CA 1
ATOM 699 C C . ALA A 1 89 ? 4.265 1.359 11.091 1.00 98.38 89 ALA A C 1
ATOM 701 O O . ALA A 1 89 ? 3.622 0.513 11.704 1.00 98.38 89 ALA A O 1
ATOM 702 N N . GLU A 1 90 ? 5.198 2.105 11.691 1.00 98.44 90 GLU A N 1
ATOM 703 C CA . GLU A 1 90 ? 5.539 1.988 13.118 1.00 98.44 90 GLU A CA 1
ATOM 704 C C . GLU A 1 90 ? 4.325 2.222 14.029 1.00 98.44 90 GLU A C 1
ATOM 706 O O . GLU A 1 90 ? 4.100 1.464 14.976 1.00 98.44 90 GLU A O 1
ATOM 711 N N . VAL A 1 91 ? 3.500 3.230 13.718 1.00 98.31 91 VAL A N 1
ATOM 712 C CA . VAL A 1 91 ? 2.242 3.485 14.440 1.00 98.31 91 VAL A CA 1
ATOM 713 C C . VAL A 1 91 ? 1.293 2.290 14.322 1.00 98.31 91 VAL A C 1
ATOM 715 O O . VAL A 1 91 ? 0.752 1.833 15.327 1.00 98.31 91 VAL A O 1
ATOM 718 N N . LEU A 1 92 ? 1.113 1.741 13.118 1.00 98.38 92 LEU A N 1
ATOM 719 C CA . LEU A 1 92 ? 0.232 0.591 12.902 1.00 98.38 92 LEU A CA 1
ATOM 720 C C . LEU A 1 9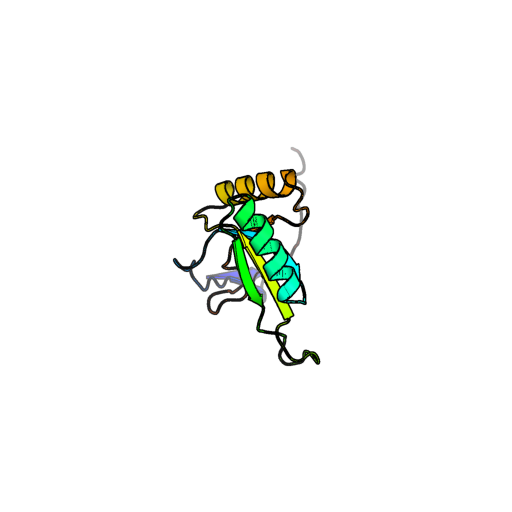2 ? 0.747 -0.683 13.592 1.00 98.38 92 LEU A C 1
ATOM 722 O O . LEU A 1 92 ? -0.050 -1.429 14.165 1.00 98.38 92 LEU A O 1
ATOM 726 N N . LEU A 1 93 ? 2.061 -0.910 13.609 1.00 98.25 93 LEU A N 1
ATOM 727 C CA . LEU A 1 93 ? 2.678 -2.007 14.357 1.00 98.25 93 LEU A CA 1
ATOM 728 C C . LEU A 1 93 ? 2.393 -1.872 15.859 1.00 98.25 93 LEU A C 1
ATOM 730 O O . LEU A 1 93 ? 1.965 -2.838 16.492 1.00 98.25 93 LEU A O 1
ATOM 734 N N . ALA A 1 94 ? 2.538 -0.667 16.420 1.00 97.81 94 ALA A N 1
ATOM 735 C CA . ALA A 1 94 ? 2.221 -0.393 17.824 1.00 97.81 94 ALA A CA 1
ATOM 736 C C . ALA A 1 94 ? 0.724 -0.576 18.159 1.00 97.81 94 ALA A C 1
ATOM 738 O O . ALA A 1 94 ? 0.376 -0.916 19.290 1.00 97.81 94 ALA A O 1
ATOM 739 N N . GLU A 1 95 ? -0.171 -0.407 17.181 1.00 97.44 95 GLU A N 1
ATOM 740 C CA . GLU A 1 95 ? -1.616 -0.672 17.295 1.00 97.44 95 GLU A CA 1
ATOM 741 C C . GLU A 1 95 ? -2.008 -2.153 17.070 1.00 97.44 95 GLU A C 1
ATOM 743 O O . GLU A 1 95 ? -3.198 -2.518 17.114 1.00 97.44 95 GLU A O 1
ATOM 748 N N . GLY A 1 96 ? -1.014 -3.018 16.839 1.00 97.56 96 GLY A N 1
ATOM 749 C CA . GLY A 1 96 ? -1.165 -4.466 16.693 1.00 97.56 96 GLY A CA 1
ATOM 750 C C . GLY A 1 96 ? -1.452 -4.942 15.269 1.00 97.56 96 GLY A C 1
ATOM 751 O O . GLY A 1 96 ? -2.024 -6.016 15.090 1.00 97.56 96 GLY A O 1
ATOM 752 N N . PHE A 1 97 ? -1.123 -4.153 14.246 1.00 97.06 97 PHE A N 1
ATOM 753 C CA . PHE A 1 97 ? -1.147 -4.599 12.852 1.00 97.06 97 PHE A CA 1
ATOM 754 C C . PHE A 1 97 ? 0.242 -5.113 12.453 1.00 97.06 97 PHE A C 1
ATOM 756 O O . PHE A 1 97 ? 1.020 -4.402 11.834 1.00 97.06 97 PHE A O 1
ATOM 763 N N . GLU A 1 98 ? 0.551 -6.352 12.836 1.00 95.56 98 GLU A N 1
ATOM 764 C CA . GLU A 1 98 ? 1.901 -6.948 12.774 1.00 95.56 98 GLU A CA 1
ATOM 765 C C . GLU A 1 98 ? 2.487 -7.090 11.357 1.00 95.56 98 GLU A C 1
ATOM 767 O O . GLU A 1 98 ? 3.701 -7.180 11.197 1.00 95.56 98 GLU A O 1
ATOM 772 N N . GLU A 1 99 ? 1.637 -7.095 10.329 1.00 95.62 99 GLU A N 1
ATOM 773 C CA . GLU A 1 99 ? 2.034 -7.179 8.916 1.00 95.62 99 GLU A CA 1
ATOM 774 C C . GLU A 1 99 ? 2.205 -5.794 8.259 1.00 95.62 99 GLU A C 1
ATOM 776 O O . GLU A 1 99 ? 2.447 -5.714 7.055 1.00 95.62 99 GLU A O 1
ATOM 781 N N . ALA A 1 100 ? 2.072 -4.699 9.021 1.00 97.44 100 ALA A N 1
ATOM 782 C CA . ALA A 1 100 ? 2.179 -3.350 8.481 1.00 97.44 100 ALA A CA 1
ATOM 783 C C . ALA A 1 100 ? 3.602 -3.042 7.986 1.00 97.44 100 ALA A C 1
ATOM 785 O O . ALA A 1 100 ? 4.555 -3.057 8.766 1.00 97.44 100 ALA A O 1
ATOM 786 N N . ALA A 1 101 ? 3.739 -2.707 6.702 1.00 97.69 101 ALA A N 1
ATOM 787 C CA . ALA A 1 101 ? 5.021 -2.384 6.082 1.00 97.69 101 ALA A CA 1
ATOM 788 C C . ALA A 1 101 ? 4.901 -1.227 5.073 1.00 97.69 101 ALA A C 1
ATOM 790 O O . ALA A 1 101 ? 3.936 -1.182 4.300 1.00 97.69 101 ALA A O 1
ATOM 791 N N . PRO A 1 102 ? 5.866 -0.289 5.043 1.00 97.25 102 PRO A N 1
ATOM 792 C CA . PRO A 1 102 ? 5.911 0.735 4.010 1.00 97.25 102 PRO A CA 1
ATOM 793 C C . PRO A 1 102 ? 6.172 0.083 2.647 1.00 97.25 102 PRO A C 1
ATOM 795 O O . PRO A 1 102 ? 6.984 -0.830 2.516 1.00 97.25 102 PRO A O 1
ATOM 798 N N . THR A 1 103 ? 5.483 0.561 1.617 1.00 95.88 103 THR A N 1
ATOM 799 C CA . THR A 1 103 ? 5.653 0.095 0.240 1.00 95.88 103 THR A CA 1
ATOM 800 C C . THR A 1 103 ? 5.557 1.254 -0.741 1.00 95.88 103 THR A C 1
ATOM 802 O O . THR A 1 103 ? 4.983 2.306 -0.440 1.00 95.88 103 THR A O 1
ATOM 805 N N . TYR A 1 104 ? 6.096 1.054 -1.937 1.00 93.31 104 TYR A N 1
ATOM 806 C CA . TYR A 1 104 ? 6.030 2.000 -3.040 1.00 93.31 104 TYR A CA 1
ATOM 807 C C . TYR A 1 104 ? 5.168 1.428 -4.168 1.00 93.31 104 TYR A C 1
ATOM 809 O O . TYR A 1 104 ? 5.464 0.359 -4.695 1.00 93.31 104 TYR A O 1
ATOM 817 N N . THR A 1 105 ? 4.121 2.149 -4.581 1.00 90.31 105 THR A N 1
ATOM 818 C CA . THR A 1 105 ? 3.129 1.630 -5.545 1.00 90.31 105 THR A CA 1
ATOM 819 C C . THR A 1 105 ? 3.685 1.403 -6.953 1.00 90.31 105 THR A C 1
ATOM 821 O O . THR A 1 105 ? 3.064 0.709 -7.749 1.00 90.31 105 THR A O 1
ATOM 824 N N . GLY A 1 106 ? 4.860 1.952 -7.278 1.00 86.06 106 GLY A N 1
ATOM 825 C CA . GLY A 1 106 ? 5.562 1.654 -8.536 1.00 86.06 106 GLY A CA 1
ATOM 826 C C . GLY A 1 106 ? 6.229 0.271 -8.568 1.00 86.06 106 GLY A C 1
ATOM 827 O O . GLY A 1 106 ? 7.054 0.014 -9.439 1.00 86.06 106 GLY A O 1
ATOM 828 N N . PHE A 1 107 ? 5.952 -0.587 -7.582 1.00 84.69 107 PHE A N 1
ATOM 829 C CA . PHE A 1 107 ? 6.310 -2.007 -7.590 1.00 84.69 107 PHE A CA 1
ATOM 830 C C . PHE A 1 107 ? 5.086 -2.928 -7.739 1.00 84.69 107 PHE A C 1
ATOM 832 O O . PHE A 1 107 ? 5.236 -4.149 -7.700 1.00 84.69 107 PHE A O 1
ATOM 839 N N . ASP A 1 108 ? 3.883 -2.374 -7.926 1.00 83.62 108 ASP A N 1
ATOM 840 C CA . ASP A 1 108 ? 2.625 -3.135 -7.977 1.00 83.62 108 ASP A CA 1
ATOM 841 C C . ASP A 1 108 ? 2.405 -3.907 -9.297 1.00 83.62 108 ASP A C 1
ATOM 843 O O . ASP A 1 108 ? 1.365 -4.541 -9.496 1.00 83.62 108 ASP A O 1
ATOM 847 N N . GLY A 1 109 ? 3.359 -3.868 -10.226 1.00 70.94 109 GLY A N 1
ATOM 848 C CA . GLY A 1 109 ? 3.248 -4.457 -11.560 1.00 70.94 109 GLY A CA 1
ATOM 849 C C . GLY A 1 109 ? 2.426 -3.596 -12.522 1.00 70.94 109 GLY A C 1
ATOM 850 O O . GLY A 1 109 ? 1.741 -4.126 -13.406 1.00 70.94 109 GLY A O 1
ATOM 851 N N . GLY A 1 110 ? 2.452 -2.273 -12.339 1.00 66.31 110 GLY A N 1
ATOM 852 C CA . GLY A 1 110 ? 1.801 -1.310 -13.224 1.00 66.31 110 GLY A CA 1
ATOM 853 C C . GLY A 1 110 ? 2.387 -1.320 -14.646 1.00 66.31 110 GLY A C 1
ATOM 854 O O . GLY A 1 110 ? 3.467 -1.854 -14.883 1.00 66.31 110 GLY A O 1
ATOM 855 N N . PRO A 1 111 ? 1.717 -0.701 -15.636 1.00 60.81 111 PRO A N 1
ATOM 856 C CA . PRO A 1 111 ? 2.184 -0.682 -17.031 1.00 60.81 111 PRO A CA 1
ATOM 857 C C . PRO A 1 111 ? 3.552 -0.003 -17.233 1.00 60.81 111 PRO A C 1
ATOM 859 O O . PRO A 1 111 ? 4.141 -0.139 -18.304 1.00 60.81 111 PRO A O 1
ATOM 862 N N . ASN A 1 112 ? 4.045 0.716 -16.220 1.00 54.91 112 ASN A N 1
ATOM 863 C CA . ASN A 1 112 ? 5.330 1.409 -16.232 1.00 54.91 112 ASN A CA 1
ATOM 864 C C . ASN A 1 112 ? 6.401 0.682 -15.402 1.00 54.91 112 ASN A C 1
ATOM 866 O O . ASN A 1 112 ? 7.522 1.184 -15.320 1.00 54.91 112 ASN A O 1
ATOM 870 N N . ASP A 1 113 ? 6.076 -0.466 -14.803 1.00 55.69 113 ASP A N 1
ATOM 871 C CA . ASP A 1 113 ? 6.990 -1.209 -13.940 1.00 55.69 113 ASP A CA 1
ATOM 872 C C . ASP A 1 113 ? 7.899 -2.092 -14.796 1.00 55.69 113 ASP A C 1
ATOM 874 O O . ASP A 1 113 ? 7.456 -2.905 -15.610 1.00 55.69 113 ASP A O 1
ATOM 878 N N . TRP A 1 114 ? 9.206 -1.929 -14.620 1.00 53.50 114 TRP A N 1
ATOM 879 C CA . TRP A 1 114 ? 10.230 -2.758 -15.244 1.00 53.50 114 TRP A CA 1
ATOM 880 C C . TRP A 1 114 ? 11.391 -2.905 -14.260 1.00 53.50 114 TRP A C 1
ATOM 882 O O . TRP A 1 114 ? 11.887 -1.930 -13.702 1.00 53.50 114 TRP A O 1
ATOM 892 N N . ALA A 1 115 ? 11.862 -4.132 -14.078 1.00 47.81 115 ALA A N 1
ATOM 893 C CA . ALA A 1 115 ? 13.136 -4.403 -13.433 1.00 47.81 115 ALA A CA 1
ATOM 894 C C . ALA A 1 115 ? 13.918 -5.372 -14.325 1.00 47.81 115 ALA A C 1
ATOM 896 O O . ALA A 1 115 ? 13.515 -6.514 -14.532 1.00 47.81 115 ALA A O 1
ATOM 897 N N . LEU A 1 116 ? 15.038 -4.906 -14.880 1.00 40.44 116 LEU A N 1
ATOM 898 C CA . LEU A 1 116 ? 16.047 -5.747 -15.524 1.00 40.44 116 LEU A CA 1
ATOM 899 C C . LEU A 1 116 ? 17.405 -5.402 -14.910 1.00 40.44 116 LEU A C 1
ATOM 901 O O . LEU A 1 116 ? 18.097 -4.503 -15.378 1.00 40.44 116 LEU A O 1
ATOM 905 N N . GLY A 1 117 ? 17.777 -6.121 -13.851 1.00 35.59 117 GLY A N 1
ATOM 906 C CA . GLY A 1 117 ? 19.129 -6.117 -13.296 1.00 35.59 117 GLY A CA 1
ATOM 907 C C . GLY A 1 117 ? 19.823 -7.442 -13.606 1.00 35.59 117 GLY A C 1
ATOM 908 O O . GLY A 1 117 ? 19.503 -8.459 -13.000 1.00 35.59 117 GLY A O 1
ATOM 909 N N . CYS A 1 118 ? 20.771 -7.451 -14.546 1.00 28.88 118 CYS A N 1
ATOM 910 C CA . CYS A 1 118 ? 21.725 -8.555 -14.683 1.00 28.88 118 CYS A CA 1
ATOM 911 C C . CYS A 1 118 ? 22.982 -8.218 -13.876 1.00 28.88 118 CYS A C 1
ATOM 913 O O . CYS A 1 118 ? 23.861 -7.521 -14.380 1.00 28.88 118 CYS A O 1
ATOM 915 N N . GLU A 1 119 ? 23.104 -8.745 -12.658 1.00 33.16 119 GLU A N 1
ATOM 916 C CA . GLU A 1 119 ? 24.374 -8.716 -11.932 1.00 33.16 119 GLU A CA 1
ATOM 917 C C . GLU A 1 119 ? 25.128 -10.034 -12.155 1.00 33.16 119 GLU A C 1
ATOM 919 O O . GLU A 1 119 ? 24.665 -11.117 -11.794 1.00 33.16 119 GLU A O 1
ATOM 924 N N . ARG A 1 120 ? 26.308 -9.959 -12.783 1.00 33.03 120 ARG A N 1
ATOM 925 C CA . ARG A 1 120 ? 27.245 -11.084 -12.861 1.00 33.03 120 ARG A CA 1
ATOM 926 C C . ARG A 1 120 ? 28.413 -10.789 -11.929 1.00 33.03 120 ARG A C 1
ATOM 928 O O . ARG A 1 120 ? 29.309 -10.030 -12.282 1.00 33.03 120 ARG A O 1
ATOM 935 N N . ALA A 1 121 ? 28.405 -11.415 -10.756 1.00 44.91 121 ALA A N 1
ATOM 936 C CA . ALA A 1 121 ? 29.530 -11.393 -9.827 1.00 44.91 121 ALA A CA 1
ATOM 937 C C . ALA A 1 121 ? 30.815 -11.943 -10.478 1.00 44.91 121 ALA A C 1
ATOM 939 O O . ALA A 1 121 ? 30.727 -12.875 -11.288 1.00 44.91 121 ALA A O 1
ATOM 940 N N . ARG A 1 122 ? 31.971 -11.371 -10.077 1.00 38.62 122 ARG A N 1
ATOM 941 C CA . ARG A 1 122 ? 33.356 -11.922 -9.962 1.00 38.62 122 ARG A CA 1
ATOM 942 C C . ARG A 1 122 ? 34.376 -10.764 -10.083 1.00 38.62 122 ARG A C 1
ATOM 944 O O . ARG A 1 122 ? 34.224 -9.959 -10.987 1.00 38.62 122 ARG A O 1
ATOM 951 N N . HIS A 1 123 ? 35.449 -10.589 -9.303 1.00 35.25 123 HIS A N 1
ATOM 952 C CA . HIS A 1 123 ? 36.099 -11.284 -8.179 1.00 35.25 123 HIS A CA 1
ATOM 953 C C . HIS A 1 123 ? 36.925 -10.238 -7.383 1.00 35.25 123 HIS A C 1
ATOM 955 O O . HIS A 1 123 ? 37.400 -9.267 -7.967 1.00 35.25 123 HIS A O 1
ATOM 961 N N . ARG A 1 124 ? 37.143 -10.463 -6.075 1.00 44.41 124 ARG A N 1
ATOM 962 C CA . ARG A 1 124 ? 38.114 -9.724 -5.237 1.00 44.41 124 ARG A CA 1
ATOM 963 C C . ARG A 1 124 ? 39.539 -9.854 -5.794 1.00 44.41 124 ARG A C 1
ATOM 965 O O . ARG A 1 124 ? 39.978 -10.973 -6.049 1.00 44.41 124 ARG A O 1
ATOM 972 N N . THR A 1 125 ? 40.289 -8.756 -5.821 1.00 37.28 125 THR A N 1
ATOM 973 C CA . THR A 1 125 ? 41.763 -8.770 -5.851 1.00 37.28 125 THR A CA 1
ATOM 974 C C . THR A 1 125 ? 42.298 -8.311 -4.488 1.00 37.28 125 THR A C 1
ATOM 976 O O . THR A 1 125 ? 41.829 -7.291 -3.984 1.00 37.28 125 THR A O 1
ATOM 979 N N . PRO A 1 126 ? 43.247 -9.030 -3.859 1.00 44.59 126 PRO A N 1
ATOM 980 C CA . PRO A 1 126 ? 43.876 -8.588 -2.618 1.00 44.59 126 PRO A CA 1
ATOM 981 C C . PRO A 1 126 ? 44.987 -7.574 -2.923 1.00 44.59 126 PRO A C 1
ATOM 983 O O . PRO A 1 126 ? 45.823 -7.812 -3.796 1.00 44.59 126 PRO A O 1
ATOM 986 N N . SER A 1 127 ? 45.030 -6.455 -2.199 1.00 38.12 127 SER A N 1
ATOM 987 C CA . SER A 1 127 ? 46.183 -5.550 -2.219 1.00 38.12 127 SER A CA 1
ATOM 988 C C . SER A 1 127 ? 47.273 -6.097 -1.296 1.00 38.12 127 SER A C 1
ATOM 990 O O . SER A 1 127 ? 47.148 -6.049 -0.072 1.00 38.12 12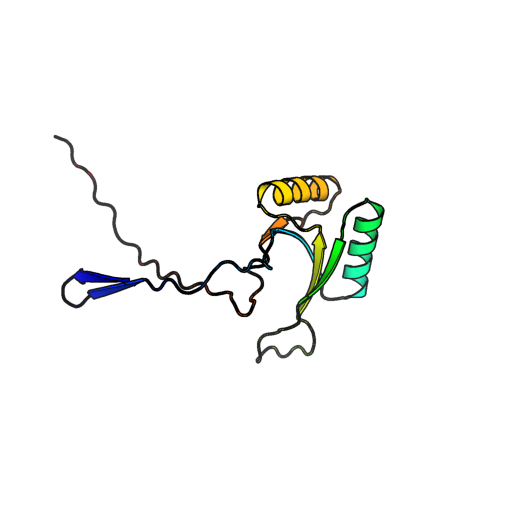7 SER A O 1
ATOM 992 N N . LEU A 1 128 ? 48.327 -6.640 -1.904 1.00 39.66 128 LEU A N 1
ATOM 993 C CA . LEU A 1 128 ? 49.600 -6.952 -1.260 1.00 39.66 128 LEU A CA 1
ATOM 994 C C . LEU A 1 128 ? 50.295 -5.661 -0.800 1.00 39.66 128 LEU A C 1
ATOM 996 O O . LEU A 1 128 ? 50.298 -4.662 -1.518 1.00 39.66 128 LEU A O 1
ATOM 1000 N N . HIS A 1 129 ? 50.882 -5.718 0.397 1.00 39.81 129 HIS A N 1
ATOM 1001 C CA . HIS A 1 129 ? 51.755 -4.697 0.971 1.00 39.81 129 HIS A CA 1
ATOM 1002 C C . HIS A 1 129 ? 52.933 -4.330 0.062 1.00 39.81 129 HIS A C 1
ATOM 1004 O O . HIS A 1 129 ? 53.529 -5.199 -0.583 1.00 39.81 129 HIS A O 1
ATOM 1010 N N . ARG A 1 130 ? 53.346 -3.064 0.150 1.00 40.06 130 ARG A N 1
ATOM 1011 C CA . ARG A 1 130 ? 54.754 -2.685 0.099 1.00 40.06 130 ARG A CA 1
ATOM 1012 C C . ARG A 1 130 ? 55.015 -1.502 1.014 1.00 40.06 130 ARG A C 1
ATOM 1014 O O . ARG A 1 130 ? 54.124 -0.629 1.075 1.00 40.06 130 ARG A O 1
#